Protein AF-A0A6N9PUB0-F1 (afdb_monomer_lite)

Structure (mmCIF, N/CA/C/O backbone):
data_AF-A0A6N9PUB0-F1
#
_entry.id   AF-A0A6N9PUB0-F1
#
loop_
_atom_site.group_PDB
_atom_site.id
_atom_site.type_symbol
_atom_site.label_atom_id
_atom_site.label_alt_id
_atom_site.label_comp_id
_atom_site.label_asym_id
_atom_site.label_entity_id
_atom_site.label_seq_id
_atom_site.pdbx_PDB_ins_code
_atom_site.Cartn_x
_atom_site.Cartn_y
_atom_site.Cartn_z
_atom_site.occupancy
_atom_site.B_iso_or_equiv
_atom_site.auth_seq_id
_atom_site.auth_comp_id
_atom_site.auth_asym_id
_atom_site.auth_atom_id
_atom_site.pdbx_PDB_model_num
ATOM 1 N N . MET A 1 1 ? 15.045 -14.804 -7.326 1.00 61.38 1 MET A N 1
ATOM 2 C CA . MET A 1 1 ? 14.397 -14.874 -5.992 1.00 61.38 1 MET A CA 1
ATOM 3 C C . MET A 1 1 ? 13.245 -13.871 -5.793 1.00 61.38 1 MET A C 1
ATOM 5 O O . MET A 1 1 ? 12.474 -14.065 -4.865 1.00 61.38 1 MET A O 1
ATOM 9 N N . GLN A 1 2 ? 13.050 -12.855 -6.653 1.00 63.94 2 GLN A N 1
ATOM 10 C CA . GLN A 1 2 ? 11.929 -11.887 -6.561 1.00 63.94 2 GLN A CA 1
ATOM 11 C C . GLN A 1 2 ? 10.524 -12.502 -6.702 1.00 63.94 2 GLN A C 1
ATOM 13 O O . GLN A 1 2 ? 9.591 -12.064 -6.034 1.00 63.94 2 GLN A O 1
ATOM 18 N N . TYR A 1 3 ? 10.370 -13.555 -7.510 1.00 68.75 3 TYR A N 1
ATOM 19 C CA . TYR A 1 3 ? 9.077 -14.224 -7.710 1.00 68.75 3 TYR A CA 1
ATOM 20 C C . TYR A 1 3 ? 8.478 -14.802 -6.419 1.00 68.75 3 TYR A C 1
ATOM 22 O O . TYR A 1 3 ? 7.261 -14.799 -6.250 1.00 68.75 3 TYR A O 1
ATOM 30 N N . PHE A 1 4 ? 9.326 -15.249 -5.484 1.00 76.00 4 PHE A N 1
ATOM 31 C CA . PHE A 1 4 ? 8.877 -15.777 -4.194 1.00 76.00 4 PHE A CA 1
ATOM 32 C C . PHE A 1 4 ? 8.213 -14.685 -3.351 1.00 76.00 4 PHE A C 1
ATOM 34 O O . PHE A 1 4 ? 7.173 -14.919 -2.746 1.00 76.00 4 PHE A O 1
ATOM 41 N N . TYR A 1 5 ? 8.763 -13.467 -3.379 1.00 72.00 5 TYR A N 1
ATOM 42 C CA . TYR A 1 5 ? 8.168 -12.312 -2.714 1.00 72.00 5 TYR A CA 1
ATOM 43 C C . TYR A 1 5 ? 6.826 -11.936 -3.336 1.00 72.00 5 TYR A C 1
ATOM 45 O O . TYR A 1 5 ? 5.860 -11.764 -2.600 1.00 72.00 5 TYR A O 1
ATOM 53 N N . ALA A 1 6 ? 6.735 -11.867 -4.668 1.00 77.88 6 ALA A N 1
ATOM 54 C CA . ALA A 1 6 ? 5.471 -11.587 -5.350 1.00 77.88 6 ALA A CA 1
ATOM 55 C C . ALA A 1 6 ? 4.383 -12.600 -4.959 1.00 77.88 6 ALA A C 1
ATOM 57 O O . ALA A 1 6 ? 3.278 -12.204 -4.594 1.00 77.88 6 ALA A O 1
ATOM 58 N N . PHE A 1 7 ? 4.720 -13.894 -4.943 1.00 81.75 7 PHE A N 1
ATOM 59 C CA . PHE A 1 7 ? 3.807 -14.955 -4.523 1.00 81.75 7 PHE A CA 1
ATOM 60 C C . PHE A 1 7 ? 3.395 -14.822 -3.051 1.00 81.75 7 PHE A C 1
ATOM 62 O O . PHE A 1 7 ? 2.227 -15.005 -2.719 1.00 81.75 7 PHE A O 1
ATOM 69 N N . LEU A 1 8 ? 4.327 -14.446 -2.175 1.00 84.44 8 LEU A N 1
ATOM 70 C CA . LEU A 1 8 ? 4.074 -14.242 -0.750 1.00 84.44 8 LEU A CA 1
ATOM 71 C C . LEU A 1 8 ? 3.138 -13.045 -0.514 1.00 84.44 8 LEU A C 1
ATOM 73 O O . LEU A 1 8 ? 2.159 -13.179 0.216 1.00 84.44 8 LEU A O 1
ATOM 77 N N . TRP A 1 9 ? 3.359 -11.910 -1.188 1.00 83.38 9 TRP A N 1
ATOM 78 C CA . TRP A 1 9 ? 2.452 -10.752 -1.149 1.00 83.38 9 TRP A CA 1
ATOM 79 C C . TRP A 1 9 ? 1.056 -11.101 -1.674 1.00 83.38 9 TRP A C 1
ATOM 81 O O . TRP A 1 9 ? 0.058 -10.697 -1.077 1.00 83.38 9 TRP A O 1
ATOM 91 N N . PHE A 1 10 ? 0.975 -11.898 -2.742 1.00 83.25 10 PHE A N 1
ATOM 92 C CA . PHE A 1 10 ? -0.293 -12.361 -3.304 1.00 83.25 10 PHE A CA 1
ATOM 93 C C . PHE A 1 10 ? -1.034 -13.308 -2.353 1.00 83.25 10 PHE A C 1
ATOM 95 O O . PHE A 1 10 ? -2.230 -13.140 -2.127 1.00 83.25 10 PHE A O 1
ATOM 102 N N . ALA A 1 11 ? -0.324 -14.261 -1.744 1.00 85.19 11 ALA A N 1
ATOM 103 C CA . ALA A 1 11 ? -0.875 -15.186 -0.762 1.00 85.19 11 ALA A CA 1
ATOM 104 C C . ALA A 1 11 ? -1.382 -14.446 0.482 1.00 85.19 11 ALA A C 1
ATOM 106 O O . ALA A 1 11 ? -2.484 -14.723 0.944 1.00 85.19 11 ALA A O 1
ATOM 107 N N . VAL A 1 12 ? -0.631 -13.460 0.985 1.00 82.69 12 VAL A N 1
ATOM 108 C CA . VAL A 1 12 ? -1.059 -12.613 2.107 1.00 82.69 12 VAL A CA 1
ATOM 109 C C . VAL A 1 12 ? -2.265 -11.753 1.713 1.00 82.69 12 VAL A C 1
ATOM 111 O O . VAL A 1 12 ? -3.228 -11.676 2.469 1.00 82.69 12 VAL A O 1
ATOM 114 N N . GLY A 1 13 ? -2.278 -11.168 0.513 1.00 81.31 13 GLY A N 1
ATOM 115 C CA . GLY A 1 13 ? -3.427 -10.423 -0.006 1.00 81.31 13 GLY A CA 1
ATOM 116 C C . GLY A 1 13 ? -4.697 -11.276 -0.098 1.00 81.31 13 GLY A C 1
ATOM 117 O O . GLY A 1 13 ? -5.751 -10.858 0.386 1.00 81.31 13 GLY A O 1
ATOM 118 N N . LEU A 1 14 ? -4.591 -12.498 -0.636 1.00 82.88 14 LEU A N 1
ATOM 119 C CA . LEU A 1 14 ? -5.701 -13.454 -0.689 1.00 82.88 14 LEU A CA 1
ATOM 120 C C . LEU A 1 14 ? -6.146 -13.893 0.705 1.00 82.88 14 LEU A C 1
ATOM 122 O O . LEU A 1 14 ? -7.347 -13.924 0.970 1.00 82.88 14 LEU A O 1
ATOM 126 N N . ILE A 1 15 ? -5.207 -14.219 1.599 1.00 80.44 15 ILE A N 1
ATOM 127 C CA . ILE A 1 15 ? -5.557 -14.694 2.937 1.00 80.44 15 ILE A CA 1
ATOM 128 C C . ILE A 1 15 ? -6.208 -13.583 3.753 1.00 80.44 15 ILE A C 1
ATOM 130 O O . ILE A 1 15 ? -7.134 -13.875 4.491 1.00 80.44 15 ILE A O 1
ATOM 134 N N . LEU A 1 16 ? -5.828 -12.311 3.584 1.00 76.75 16 LEU A N 1
ATOM 135 C CA . LEU A 1 16 ? -6.535 -11.186 4.208 1.00 76.75 16 LEU A CA 1
ATOM 136 C C . LEU A 1 16 ? -7.953 -11.017 3.653 1.00 76.75 16 LEU A C 1
ATOM 138 O O . LEU A 1 16 ? -8.873 -10.724 4.418 1.00 76.75 16 LEU A O 1
ATOM 142 N N . LEU A 1 17 ? -8.139 -11.227 2.347 1.00 74.69 17 LEU A N 1
ATOM 143 C CA . LEU A 1 17 ? -9.455 -11.171 1.713 1.00 74.69 17 LEU A CA 1
ATOM 144 C C . LEU A 1 17 ? -10.390 -12.262 2.265 1.00 74.69 17 LEU A C 1
ATOM 146 O O . LEU A 1 17 ? -11.566 -11.992 2.514 1.00 74.69 17 LEU A O 1
ATOM 150 N N . PHE A 1 18 ? -9.852 -13.468 2.482 1.00 68.94 18 PHE A N 1
ATOM 151 C CA . PHE A 1 18 ? -10.596 -14.660 2.904 1.00 68.94 18 PHE A CA 1
ATOM 152 C C . PHE A 1 18 ? -10.739 -14.805 4.427 1.00 68.94 18 PHE A C 1
ATOM 154 O O . PHE A 1 18 ? -11.762 -15.285 4.907 1.00 68.94 18 PHE A O 1
ATOM 161 N N . SER A 1 19 ? -9.726 -14.394 5.195 1.00 64.38 19 SER A N 1
ATOM 162 C CA . SER A 1 19 ? -9.641 -14.602 6.648 1.00 64.38 19 SER A CA 1
ATOM 163 C C . SER A 1 19 ? -10.709 -13.813 7.409 1.00 64.38 19 SER A C 1
ATOM 165 O O . SER A 1 19 ? -11.211 -14.295 8.420 1.00 64.38 19 SER A O 1
ATOM 167 N N . MET A 1 20 ? -11.117 -12.629 6.925 1.00 52.94 20 MET A N 1
ATOM 168 C CA . MET A 1 20 ? -12.011 -11.758 7.702 1.00 52.94 20 MET A CA 1
ATOM 169 C C . MET A 1 20 ? -12.993 -10.899 6.895 1.00 52.94 20 MET A C 1
ATOM 171 O O . MET A 1 20 ? -13.341 -9.791 7.304 1.00 52.94 20 MET A O 1
ATOM 175 N N . THR A 1 21 ? -13.583 -11.423 5.815 1.00 52.94 21 THR A N 1
ATOM 176 C CA . THR A 1 21 ? -14.765 -10.769 5.204 1.00 52.94 21 THR A CA 1
ATOM 177 C C . THR A 1 21 ? -15.925 -10.596 6.208 1.00 52.94 21 THR A C 1
ATOM 179 O O . THR A 1 21 ? -16.816 -9.778 5.997 1.00 52.94 21 THR A O 1
ATOM 182 N N . LYS A 1 22 ? -15.913 -11.354 7.315 1.00 49.12 22 LYS A N 1
ATOM 183 C CA . LYS A 1 22 ? -16.982 -11.396 8.319 1.00 49.12 22 LYS A CA 1
ATOM 184 C C . LYS A 1 22 ? -16.890 -10.369 9.454 1.00 49.12 22 LYS A C 1
ATOM 186 O O . LYS A 1 22 ? -17.917 -10.143 10.083 1.00 49.12 22 LYS A O 1
ATOM 191 N N . GLU A 1 23 ? -15.733 -9.761 9.736 1.00 52.03 23 GLU A N 1
ATOM 192 C CA . GLU A 1 23 ? -15.547 -9.043 11.016 1.00 52.03 23 GLU A CA 1
ATOM 193 C C . GLU A 1 23 ? -15.182 -7.558 10.902 1.00 52.03 23 GLU A C 1
ATOM 195 O O . GLU A 1 23 ? -15.495 -6.793 11.812 1.00 52.03 23 GLU A O 1
ATOM 200 N N . SER A 1 24 ? -14.545 -7.110 9.813 1.00 56.34 24 SER A N 1
ATOM 201 C CA . SER A 1 24 ? -14.260 -5.677 9.622 1.00 56.34 24 SER A CA 1
ATOM 202 C C . SER A 1 24 ? -13.849 -5.331 8.190 1.00 56.34 24 SER A C 1
ATOM 204 O O . SER A 1 24 ? -12.998 -5.985 7.585 1.00 56.34 24 SER A O 1
ATOM 206 N N . LYS A 1 25 ? -14.418 -4.250 7.638 1.00 63.00 25 LYS A N 1
ATOM 207 C CA . LYS A 1 25 ? -14.182 -3.810 6.241 1.00 63.00 25 LYS A CA 1
ATOM 208 C C . LYS A 1 25 ? -12.723 -3.419 5.971 1.00 63.00 25 LYS A C 1
ATOM 210 O O . LYS A 1 25 ? -12.299 -3.354 4.817 1.00 63.00 25 LYS A O 1
ATOM 215 N N . ILE A 1 26 ? -11.948 -3.192 7.029 1.00 65.94 26 ILE A N 1
ATOM 216 C CA . ILE A 1 26 ? -10.531 -2.819 6.990 1.00 65.94 26 ILE A CA 1
ATOM 217 C C . ILE A 1 26 ? -9.676 -3.899 6.308 1.00 65.94 26 ILE A C 1
ATOM 219 O O . ILE A 1 26 ? -8.735 -3.570 5.587 1.00 65.94 26 ILE A O 1
ATOM 223 N N . PHE A 1 27 ? -10.023 -5.181 6.471 1.00 70.00 27 PHE A N 1
ATOM 224 C CA . PHE A 1 27 ? -9.265 -6.288 5.879 1.00 70.00 27 PHE A CA 1
ATOM 225 C C . PHE A 1 27 ? -9.377 -6.349 4.355 1.00 70.00 27 PHE A C 1
ATO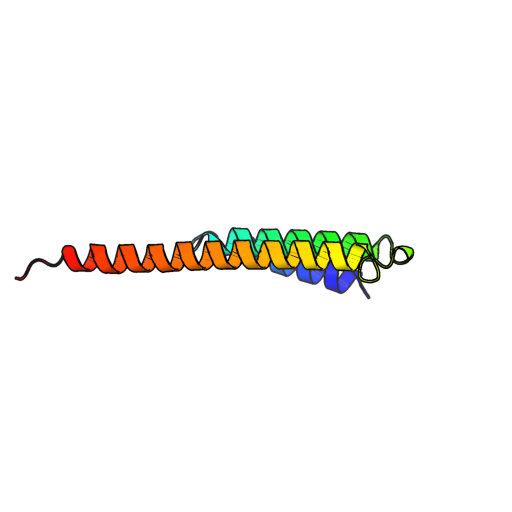M 227 O O . PHE A 1 27 ? -8.408 -6.710 3.692 1.00 70.00 27 PHE A O 1
ATOM 234 N N . TYR A 1 28 ? -10.502 -5.909 3.784 1.00 69.75 28 TYR A N 1
ATOM 235 C CA . TYR A 1 28 ? -10.654 -5.802 2.331 1.00 69.75 28 TYR A CA 1
ATOM 236 C C . TYR A 1 28 ? -9.730 -4.720 1.753 1.00 69.75 28 TYR A C 1
ATOM 238 O O . TYR A 1 28 ? -9.102 -4.915 0.714 1.00 69.75 28 TYR A O 1
ATOM 246 N N . PHE A 1 29 ? -9.582 -3.599 2.469 1.00 71.44 29 PHE A N 1
ATOM 247 C CA . PHE A 1 29 ? -8.645 -2.533 2.101 1.00 71.44 29 PHE A CA 1
ATOM 248 C C . PHE A 1 29 ? -7.183 -2.976 2.224 1.00 71.44 29 PHE A C 1
ATOM 250 O O . PHE A 1 29 ? -6.392 -2.743 1.312 1.00 71.44 29 PHE A O 1
ATOM 257 N N . ALA A 1 30 ? -6.829 -3.644 3.323 1.00 74.81 30 ALA A N 1
ATOM 258 C CA . ALA A 1 30 ? -5.482 -4.165 3.532 1.00 74.81 30 ALA A CA 1
ATOM 259 C C . ALA A 1 30 ? -5.119 -5.259 2.509 1.00 74.81 30 ALA A C 1
ATOM 261 O O . ALA A 1 30 ? -4.032 -5.220 1.938 1.00 74.81 30 ALA A O 1
ATOM 262 N N . GLY A 1 31 ? -6.042 -6.181 2.216 1.00 76.75 31 GLY A N 1
ATOM 263 C CA . GLY A 1 31 ? -5.869 -7.212 1.191 1.00 76.75 31 GLY A CA 1
ATOM 264 C C . GLY A 1 31 ? -5.717 -6.627 -0.215 1.00 76.75 31 GLY A C 1
ATOM 265 O O . GLY A 1 31 ? -4.822 -7.036 -0.950 1.00 76.75 31 GLY A O 1
ATOM 266 N N . GLY A 1 32 ? -6.515 -5.611 -0.567 1.00 81.50 32 GLY A N 1
ATOM 267 C CA . GLY A 1 32 ? -6.386 -4.887 -1.837 1.00 81.50 32 GLY A CA 1
ATOM 268 C C . GLY A 1 32 ? -5.038 -4.176 -1.985 1.00 81.50 32 GLY A C 1
ATOM 269 O O . GLY A 1 32 ? -4.413 -4.251 -3.041 1.00 81.50 32 GLY A O 1
ATOM 270 N N . PHE A 1 33 ? -4.543 -3.550 -0.913 1.00 82.06 33 PHE A N 1
ATOM 271 C CA . PHE A 1 33 ? -3.207 -2.954 -0.905 1.00 82.06 33 PHE A CA 1
ATOM 272 C C . PHE A 1 33 ? -2.104 -4.007 -1.076 1.00 82.06 33 PHE A C 1
ATOM 274 O O . PHE A 1 33 ? -1.207 -3.822 -1.895 1.00 82.06 33 PHE A O 1
ATOM 281 N N . PHE A 1 34 ? -2.190 -5.130 -0.359 1.00 82.00 34 PHE A N 1
ATOM 282 C CA . PHE A 1 34 ? -1.227 -6.230 -0.472 1.00 82.00 34 PHE A CA 1
ATOM 283 C C . PHE A 1 34 ? -1.228 -6.878 -1.864 1.00 82.00 34 PHE A C 1
ATOM 285 O O . PHE A 1 34 ? -0.159 -7.190 -2.383 1.00 82.00 34 PHE A O 1
ATOM 292 N N . LEU A 1 35 ? -2.394 -7.022 -2.501 1.00 83.94 35 LEU A N 1
ATOM 293 C CA . LEU A 1 35 ? -2.508 -7.479 -3.890 1.00 83.94 35 LEU A CA 1
ATOM 294 C C . LEU A 1 35 ? -1.857 -6.500 -4.868 1.00 83.94 35 LEU A C 1
ATOM 296 O O . LEU A 1 35 ? -1.129 -6.929 -5.762 1.00 83.94 35 LEU A O 1
ATOM 300 N N . PHE A 1 36 ? -2.072 -5.195 -4.683 1.00 82.94 36 PHE A N 1
ATOM 301 C CA . PHE A 1 36 ? -1.433 -4.168 -5.506 1.00 82.94 36 PHE A CA 1
ATOM 302 C C . PHE A 1 36 ? 0.091 -4.194 -5.343 1.00 82.94 36 PHE A C 1
ATOM 304 O O . PHE A 1 36 ? 0.820 -4.163 -6.332 1.00 82.94 36 PHE A O 1
ATOM 311 N N . LEU A 1 37 ? 0.579 -4.330 -4.106 1.00 80.38 37 LEU A N 1
ATOM 312 C CA . LEU A 1 37 ? 2.006 -4.465 -3.818 1.00 80.38 37 LEU A CA 1
ATOM 313 C C . LEU A 1 37 ? 2.592 -5.742 -4.431 1.00 80.38 37 LEU A C 1
ATOM 315 O O . LEU A 1 37 ? 3.686 -5.706 -4.983 1.00 80.38 37 LEU A O 1
ATOM 319 N N . GLY A 1 38 ? 1.865 -6.859 -4.367 1.00 82.50 38 GLY A N 1
ATOM 320 C CA . GLY A 1 38 ? 2.263 -8.123 -4.983 1.00 82.50 38 GLY A CA 1
ATOM 321 C C . GLY A 1 38 ? 2.329 -8.041 -6.507 1.00 82.50 38 GLY A C 1
ATOM 322 O O . GLY A 1 38 ? 3.300 -8.508 -7.094 1.00 82.50 38 GLY A O 1
ATOM 323 N N . ALA A 1 39 ? 1.353 -7.388 -7.144 1.00 83.06 39 ALA A N 1
ATOM 324 C CA . ALA A 1 39 ? 1.368 -7.118 -8.581 1.00 83.06 39 ALA A CA 1
ATOM 325 C C . ALA A 1 39 ? 2.532 -6.196 -8.977 1.00 83.06 39 ALA A C 1
ATOM 327 O O . ALA A 1 39 ? 3.189 -6.435 -9.988 1.00 83.06 39 ALA A O 1
ATOM 328 N N . TRP A 1 40 ? 2.835 -5.189 -8.154 1.00 78.50 40 TRP A N 1
ATOM 329 C CA . TRP A 1 40 ? 3.984 -4.307 -8.353 1.00 78.50 40 TRP A CA 1
ATOM 330 C C . TRP A 1 40 ? 5.315 -5.057 -8.243 1.00 78.50 40 TRP A C 1
ATOM 332 O O . TRP A 1 40 ? 6.184 -4.921 -9.100 1.00 78.50 40 TRP A O 1
ATOM 342 N N . TRP A 1 41 ? 5.453 -5.911 -7.227 1.00 78.56 41 TRP A N 1
ATOM 343 C CA . TRP A 1 41 ? 6.601 -6.805 -7.076 1.00 78.56 41 TRP A CA 1
ATOM 344 C C . TRP A 1 41 ? 6.727 -7.797 -8.237 1.00 78.56 41 TRP A C 1
ATOM 346 O O . TRP A 1 41 ? 7.840 -8.128 -8.633 1.00 78.56 41 TRP A O 1
ATOM 356 N N . LEU A 1 42 ? 5.611 -8.264 -8.805 1.00 80.75 42 LEU A N 1
ATOM 357 C CA . LEU A 1 42 ? 5.616 -9.135 -9.980 1.00 80.75 42 LEU A CA 1
ATOM 358 C C . LEU A 1 42 ? 6.070 -8.386 -11.240 1.00 80.75 42 LEU A C 1
ATOM 360 O O . LEU A 1 42 ? 6.837 -8.934 -12.027 1.00 80.75 42 LEU A O 1
ATOM 364 N N . ALA A 1 43 ? 5.640 -7.134 -11.412 1.00 79.25 43 ALA A N 1
ATOM 365 C CA . ALA A 1 43 ? 6.096 -6.273 -12.499 1.00 79.25 43 ALA A CA 1
ATOM 366 C C . ALA A 1 43 ? 7.607 -5.989 -12.401 1.00 79.25 43 ALA A C 1
ATOM 368 O O . ALA A 1 43 ? 8.302 -6.061 -13.412 1.00 79.25 43 ALA A O 1
ATOM 369 N N . ASP A 1 44 ? 8.124 -5.759 -11.190 1.00 78.06 44 ASP A N 1
ATOM 370 C CA . ASP A 1 44 ? 9.566 -5.633 -10.930 1.00 78.06 44 ASP A CA 1
ATOM 371 C C . ASP A 1 44 ? 10.331 -6.937 -11.185 1.00 78.06 44 ASP A C 1
ATOM 373 O O . ASP A 1 44 ? 11.419 -6.915 -11.753 1.00 78.06 44 ASP A O 1
ATOM 377 N N . ALA A 1 45 ? 9.735 -8.088 -10.866 1.00 75.31 45 ALA A N 1
ATOM 378 C CA . ALA A 1 45 ? 10.320 -9.387 -11.179 1.00 75.31 45 ALA A CA 1
ATOM 379 C C . ALA A 1 45 ? 10.389 -9.670 -12.694 1.00 75.31 45 ALA A C 1
ATOM 381 O O . ALA A 1 45 ? 11.345 -10.302 -13.141 1.00 75.31 45 ALA A O 1
ATOM 382 N N . LEU A 1 46 ? 9.394 -9.221 -13.474 1.00 75.06 46 LEU A N 1
ATOM 383 C CA . LEU A 1 46 ? 9.374 -9.356 -14.939 1.00 75.06 46 LEU A CA 1
ATOM 384 C C . LEU A 1 46 ? 10.301 -8.359 -15.646 1.00 75.06 46 LEU A C 1
ATOM 386 O O . LEU A 1 46 ? 10.855 -8.690 -16.691 1.00 75.06 46 LEU A O 1
ATOM 390 N N . MET A 1 47 ? 10.463 -7.152 -15.099 1.00 69.00 47 MET A N 1
ATOM 391 C CA . MET A 1 47 ? 11.318 -6.097 -15.655 1.00 69.00 47 MET A CA 1
ATOM 392 C C . MET A 1 47 ? 12.394 -5.657 -14.647 1.00 69.00 47 MET A C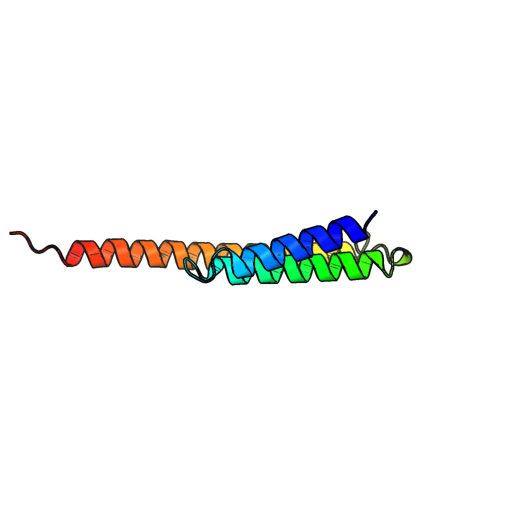 1
ATOM 394 O O . MET A 1 47 ? 12.393 -4.505 -14.203 1.00 69.00 47 MET A O 1
ATOM 398 N N . PRO A 1 48 ? 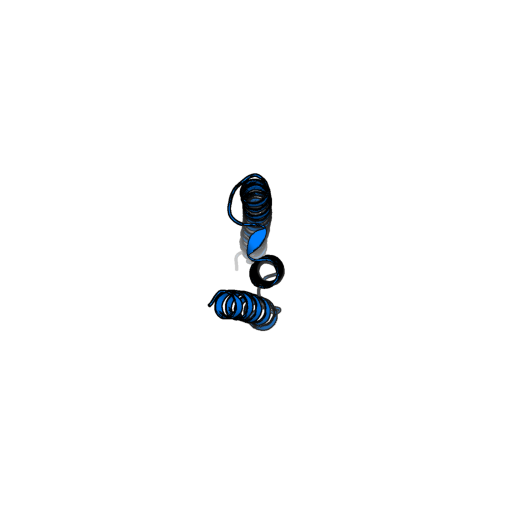13.352 -6.544 -14.312 1.00 66.19 48 PRO A N 1
ATOM 399 C CA . PRO A 1 48 ? 14.382 -6.262 -13.312 1.00 66.19 48 PRO A CA 1
ATOM 400 C C . PRO A 1 48 ? 15.366 -5.162 -13.747 1.00 66.19 48 PRO A C 1
ATOM 402 O O . PRO A 1 48 ? 16.015 -4.551 -12.899 1.00 66.19 48 PRO A O 1
ATOM 405 N N . GLU A 1 49 ? 15.461 -4.864 -15.049 1.00 59.16 49 GLU A N 1
ATOM 406 C CA . GLU A 1 49 ? 16.321 -3.787 -15.564 1.00 59.16 49 GLU A CA 1
ATOM 407 C C . GLU A 1 49 ? 15.804 -2.380 -15.243 1.00 59.16 49 GLU A C 1
ATOM 409 O O . GLU A 1 49 ? 16.589 -1.436 -15.171 1.00 59.16 49 GLU A O 1
ATOM 414 N N . MET A 1 50 ? 14.501 -2.224 -14.991 1.00 58.12 50 MET A N 1
ATOM 415 C CA . MET A 1 50 ? 13.891 -0.910 -14.766 1.00 58.12 50 MET A CA 1
ATOM 416 C C . MET A 1 50 ? 14.098 -0.380 -13.342 1.00 58.12 50 MET A C 1
ATOM 418 O O . MET A 1 50 ? 13.686 0.747 -13.070 1.00 58.12 50 MET A O 1
ATOM 422 N N . LYS A 1 51 ? 14.730 -1.164 -12.446 1.00 63.62 51 LYS A N 1
ATOM 423 C CA . LYS A 1 51 ? 14.989 -0.808 -11.040 1.00 63.62 51 LYS A CA 1
ATOM 424 C C . LYS A 1 51 ? 13.779 -0.092 -10.424 1.00 63.62 51 LYS A C 1
ATOM 426 O O . LYS A 1 51 ? 13.883 1.043 -9.978 1.00 63.62 51 LYS A O 1
ATOM 431 N N . LEU A 1 52 ? 12.603 -0.724 -10.391 1.00 66.06 52 LEU A N 1
ATOM 432 C CA . LEU A 1 52 ? 11.360 -0.043 -9.981 1.00 66.06 52 LEU A CA 1
ATOM 433 C C . LEU A 1 52 ? 11.365 0.386 -8.502 1.00 66.06 52 LEU A C 1
ATOM 435 O O . LEU A 1 52 ? 10.554 1.215 -8.087 1.00 66.06 52 LEU A O 1
ATOM 439 N N . PHE A 1 53 ? 12.311 -0.136 -7.721 1.00 63.53 53 PHE A N 1
ATOM 440 C CA . PHE A 1 53 ? 12.596 0.270 -6.346 1.00 63.53 53 PHE A CA 1
ATOM 441 C C . PHE A 1 53 ? 13.652 1.389 -6.212 1.00 63.53 53 PHE A C 1
ATOM 443 O O . PHE A 1 53 ? 13.798 1.948 -5.124 1.00 63.53 53 PHE A O 1
ATOM 450 N N . GLU A 1 54 ? 14.358 1.762 -7.284 1.00 61.78 54 GLU A N 1
ATOM 451 C CA . GLU A 1 54 ? 15.454 2.744 -7.299 1.00 61.78 54 GLU A CA 1
ATOM 452 C C . GLU A 1 54 ? 15.178 3.889 -8.303 1.00 61.78 54 GLU A C 1
ATOM 454 O O . GLU A 1 54 ? 14.720 3.682 -9.421 1.00 61.78 54 GLU A O 1
ATOM 459 N N . GLY A 1 55 ? 15.435 5.144 -7.916 1.00 66.7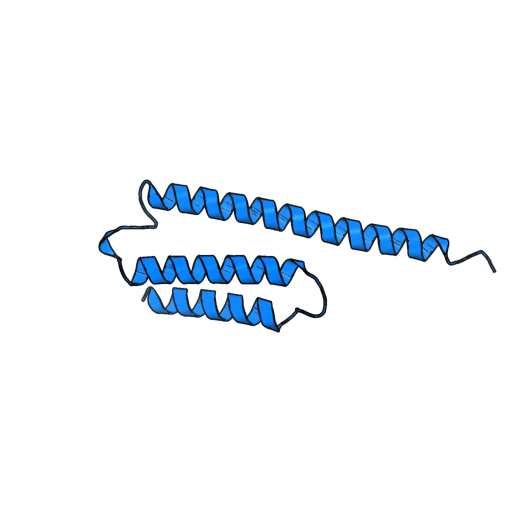5 55 GLY A N 1
ATOM 460 C CA . GLY A 1 55 ? 15.133 6.317 -8.755 1.00 66.75 55 GLY A CA 1
ATOM 461 C C . GLY A 1 55 ? 13.668 6.786 -8.685 1.00 66.75 55 GLY A C 1
ATOM 462 O O . GLY A 1 55 ? 12.998 6.627 -7.662 1.00 66.75 55 GLY A O 1
ATOM 463 N N . GLY A 1 56 ? 13.165 7.414 -9.757 1.00 74.06 56 GLY A N 1
ATOM 464 C CA . GLY A 1 56 ? 11.838 8.056 -9.791 1.00 74.06 56 GLY A CA 1
ATOM 465 C C . GLY A 1 56 ? 10.659 7.111 -9.508 1.00 74.06 56 GLY A C 1
ATOM 466 O O . GLY A 1 56 ? 9.689 7.511 -8.862 1.00 74.06 56 GLY A O 1
ATOM 467 N N . TRP A 1 57 ? 10.773 5.837 -9.894 1.00 75.31 57 TRP A N 1
ATOM 468 C CA . TRP A 1 57 ? 9.755 4.812 -9.629 1.00 75.31 57 TRP A CA 1
ATOM 469 C C . TRP A 1 57 ? 9.669 4.410 -8.150 1.00 75.31 57 TRP A C 1
ATOM 471 O O . TRP A 1 57 ? 8.569 4.225 -7.629 1.00 75.31 57 TRP A O 1
ATOM 481 N N . GLY A 1 58 ? 10.792 4.399 -7.426 1.00 77.31 58 GLY A N 1
ATOM 482 C CA . GLY A 1 58 ? 10.799 4.150 -5.981 1.00 77.31 58 GLY A CA 1
ATOM 483 C C . GLY A 1 58 ? 10.130 5.272 -5.176 1.00 77.31 58 GLY A C 1
ATOM 484 O O . GLY A 1 58 ? 9.512 5.021 -4.139 1.00 77.31 58 GLY A O 1
ATOM 485 N N . ILE A 1 59 ? 10.197 6.518 -5.660 1.00 81.56 59 ILE A N 1
ATOM 486 C CA . ILE A 1 59 ? 9.464 7.653 -5.072 1.00 81.56 59 ILE A CA 1
ATOM 487 C C . ILE A 1 59 ? 7.962 7.500 -5.312 1.00 81.56 59 ILE A C 1
ATOM 489 O O . ILE A 1 59 ? 7.185 7.671 -4.373 1.00 81.56 59 ILE A O 1
ATOM 493 N N . ALA A 1 60 ? 7.552 7.115 -6.523 1.00 81.38 60 ALA A N 1
ATOM 494 C CA . ALA A 1 60 ? 6.151 6.823 -6.815 1.00 81.38 60 ALA A CA 1
ATOM 495 C C . ALA A 1 60 ? 5.610 5.725 -5.884 1.00 81.38 60 ALA A C 1
ATOM 497 O O . ALA A 1 60 ? 4.545 5.891 -5.290 1.00 81.38 60 ALA A O 1
ATOM 498 N N . LEU A 1 61 ? 6.388 4.661 -5.660 1.00 80.69 61 LEU A N 1
ATOM 499 C CA . LEU A 1 61 ? 6.050 3.597 -4.716 1.00 80.69 61 LEU A CA 1
ATOM 500 C C . LEU A 1 61 ? 5.914 4.143 -3.288 1.00 80.69 61 LEU A C 1
ATOM 502 O O . LEU A 1 61 ? 4.921 3.869 -2.628 1.00 80.69 61 LEU A O 1
ATOM 506 N N . ARG A 1 62 ? 6.838 4.992 -2.814 1.00 82.50 62 ARG A N 1
ATOM 507 C CA . ARG A 1 62 ? 6.715 5.655 -1.500 1.00 82.50 62 ARG A CA 1
ATOM 508 C C . ARG A 1 62 ? 5.453 6.510 -1.382 1.00 82.50 62 ARG A C 1
ATOM 510 O O . ARG A 1 62 ? 4.811 6.470 -0.336 1.00 82.50 62 ARG A O 1
ATOM 517 N N . CYS A 1 63 ? 5.075 7.242 -2.429 1.00 85.19 63 CYS A N 1
ATOM 518 C CA . CYS A 1 63 ? 3.828 8.005 -2.457 1.00 85.19 63 CYS A CA 1
ATOM 519 C C . CYS A 1 63 ? 2.597 7.091 -2.417 1.00 85.19 63 CYS A C 1
ATOM 521 O O . CYS A 1 63 ? 1.668 7.370 -1.664 1.00 85.19 63 CYS A O 1
ATOM 523 N N . ILE A 1 64 ? 2.600 5.982 -3.163 1.00 82.69 64 ILE A N 1
ATOM 524 C CA . ILE A 1 64 ? 1.514 4.990 -3.160 1.00 82.69 64 ILE A CA 1
ATOM 525 C C . ILE A 1 64 ? 1.401 4.326 -1.786 1.00 82.69 64 ILE A C 1
ATOM 527 O O . ILE A 1 64 ? 0.312 4.271 -1.222 1.00 82.69 64 ILE A O 1
ATOM 531 N N . THR A 1 65 ? 2.518 3.887 -1.205 1.00 82.12 65 THR A N 1
ATOM 532 C CA . THR A 1 65 ? 2.576 3.310 0.144 1.00 82.12 65 THR A CA 1
ATOM 533 C C . THR A 1 65 ? 2.124 4.326 1.190 1.00 82.12 65 THR A C 1
ATOM 535 O O . THR A 1 65 ? 1.361 3.976 2.082 1.00 82.12 65 THR A O 1
ATOM 538 N N . GLY A 1 66 ? 2.527 5.594 1.066 1.00 85.62 66 GLY A N 1
ATOM 539 C CA . GLY A 1 66 ? 2.083 6.679 1.943 1.00 85.62 66 GLY A CA 1
ATOM 540 C C . GLY A 1 66 ? 0.581 6.951 1.832 1.00 85.62 66 GLY A C 1
ATOM 541 O O . GLY A 1 66 ? -0.105 7.057 2.848 1.00 85.62 66 GLY A O 1
ATOM 542 N N . GLY A 1 67 ? 0.044 6.989 0.611 1.00 85.62 67 GLY A N 1
ATOM 543 C CA . GLY A 1 67 ? -1.391 7.111 0.355 1.00 85.62 67 GLY A CA 1
ATOM 544 C C . GLY A 1 67 ? -2.175 5.923 0.908 1.00 85.62 67 GLY A C 1
ATOM 545 O O . GLY A 1 67 ? -3.190 6.109 1.575 1.00 85.62 67 GLY A O 1
ATOM 546 N N . ALA A 1 68 ? -1.672 4.705 0.722 1.00 80.12 68 ALA A N 1
ATOM 547 C CA . ALA A 1 68 ? -2.263 3.510 1.301 1.00 80.12 68 ALA A CA 1
ATOM 548 C C . ALA A 1 68 ? -2.233 3.538 2.830 1.00 80.12 68 ALA A C 1
ATOM 550 O O . ALA A 1 68 ? -3.229 3.181 3.450 1.00 80.12 68 ALA A O 1
ATOM 551 N N . LEU A 1 69 ? -1.149 4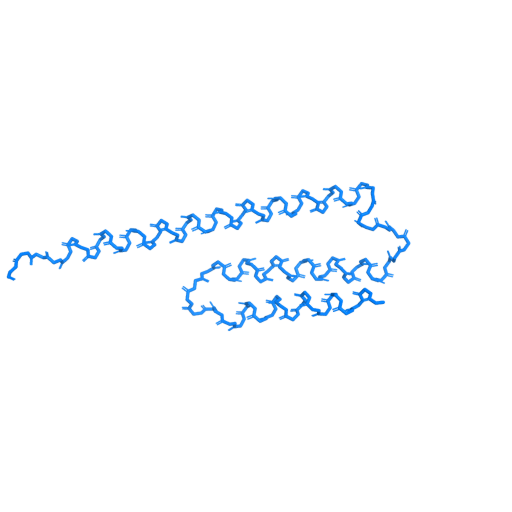.024 3.444 1.00 83.62 69 LEU A N 1
ATOM 552 C CA . LEU A 1 69 ? -1.056 4.185 4.894 1.00 83.62 69 LEU A CA 1
ATOM 553 C C . LEU A 1 69 ? -2.095 5.186 5.411 1.00 83.62 69 LEU A C 1
ATOM 555 O O . LEU A 1 69 ? -2.744 4.923 6.418 1.00 83.62 69 LEU A O 1
ATOM 559 N N . LEU A 1 70 ? -2.292 6.304 4.706 1.00 85.62 70 LEU A N 1
ATOM 560 C CA . LEU A 1 70 ? -3.317 7.299 5.033 1.00 85.62 70 LEU A CA 1
ATOM 561 C C . LEU A 1 70 ? -4.731 6.735 4.890 1.00 85.62 70 LEU A C 1
ATOM 563 O O . LEU A 1 70 ? -5.567 6.946 5.766 1.00 85.62 70 LEU A O 1
ATOM 567 N N . ILE A 1 71 ? -5.001 5.995 3.815 1.00 79.94 71 ILE A N 1
ATOM 568 C CA . ILE A 1 71 ? -6.289 5.329 3.592 1.00 79.94 71 ILE A CA 1
ATOM 569 C C . ILE A 1 71 ? -6.535 4.282 4.680 1.00 79.94 71 ILE A C 1
ATOM 571 O O . ILE A 1 71 ? -7.627 4.235 5.248 1.00 79.94 71 ILE A O 1
ATOM 575 N N . LEU A 1 72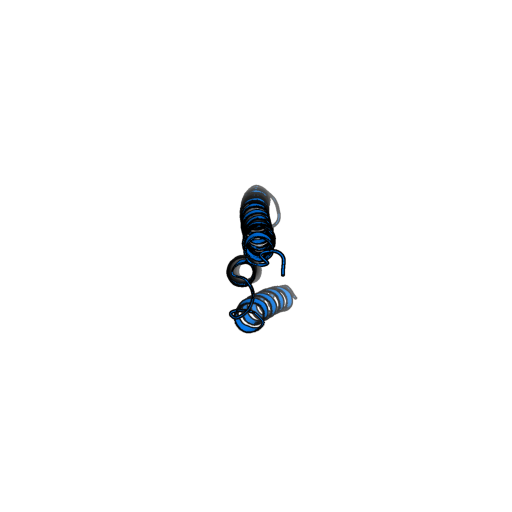 ? -5.522 3.480 5.014 1.00 75.19 72 LEU A N 1
ATOM 576 C CA . LEU A 1 72 ? -5.610 2.461 6.050 1.00 75.19 72 LEU A CA 1
ATOM 577 C C . LEU A 1 72 ? -5.828 3.104 7.420 1.00 75.19 72 LEU A C 1
ATOM 579 O O . LEU A 1 72 ? -6.719 2.679 8.146 1.00 75.19 72 LEU A O 1
ATOM 583 N N . ALA A 1 73 ? -5.101 4.177 7.740 1.00 79.00 73 ALA A N 1
ATOM 584 C CA . ALA A 1 73 ? -5.299 4.958 8.956 1.00 79.00 73 ALA A CA 1
ATOM 585 C C . ALA A 1 73 ? -6.714 5.554 9.016 1.00 79.00 73 ALA A C 1
ATOM 587 O O . ALA A 1 73 ? -7.393 5.431 10.034 1.00 79.00 73 ALA A O 1
ATOM 588 N N . ALA A 1 74 ? -7.211 6.135 7.922 1.00 80.81 74 ALA A N 1
ATOM 589 C CA . ALA A 1 74 ? -8.566 6.671 7.850 1.00 80.81 74 ALA A CA 1
ATOM 590 C C . ALA A 1 74 ? -9.631 5.577 8.033 1.00 80.81 74 ALA A C 1
ATOM 592 O O . ALA A 1 74 ? -10.617 5.797 8.744 1.00 80.81 74 ALA A O 1
ATOM 593 N N . ALA A 1 75 ? -9.426 4.398 7.440 1.00 75.00 75 ALA A N 1
ATOM 594 C CA . ALA A 1 75 ? -10.287 3.232 7.608 1.00 75.00 75 ALA A CA 1
ATOM 595 C C . ALA A 1 75 ? -10.268 2.726 9.058 1.00 75.00 75 ALA A C 1
ATOM 597 O O . ALA A 1 75 ? -11.328 2.530 9.648 1.00 75.00 75 ALA A O 1
ATOM 598 N N . PHE A 1 76 ? -9.087 2.619 9.670 1.00 73.19 76 PHE A N 1
ATOM 599 C CA . PHE A 1 76 ? -8.917 2.203 11.064 1.00 73.19 76 PHE A CA 1
ATOM 600 C C . PHE A 1 76 ? -9.612 3.168 12.030 1.00 73.19 76 PHE A C 1
ATOM 602 O O . PHE A 1 76 ? -10.336 2.752 12.933 1.00 73.19 76 PHE A O 1
ATOM 609 N N . VAL A 1 77 ? -9.460 4.476 11.805 1.00 77.56 77 VAL A N 1
ATOM 610 C CA . VAL A 1 77 ? -10.132 5.526 12.583 1.00 77.56 77 VAL A CA 1
ATOM 611 C C . VAL A 1 77 ? -11.647 5.478 12.385 1.00 77.56 77 VAL A C 1
ATOM 613 O O . VAL A 1 77 ? -12.396 5.712 13.337 1.00 77.56 77 VAL A O 1
ATOM 616 N N . ARG A 1 78 ? -12.131 5.194 11.169 1.00 75.00 78 ARG A N 1
ATOM 617 C CA . ARG A 1 78 ? -13.564 5.006 10.898 1.00 75.00 78 ARG A CA 1
ATOM 618 C C . ARG A 1 78 ? -14.119 3.822 11.678 1.00 75.00 78 ARG A C 1
ATOM 620 O O . ARG A 1 78 ? -15.092 4.013 12.400 1.00 75.00 78 ARG A O 1
ATOM 627 N N . GLU A 1 79 ? -13.476 2.663 11.606 1.00 70.38 79 GLU A N 1
ATOM 628 C CA . GLU A 1 79 ? -13.926 1.457 12.306 1.00 70.38 79 GLU A CA 1
ATOM 629 C C . GLU A 1 79 ? -13.856 1.633 13.831 1.00 70.38 79 GLU A C 1
ATOM 631 O O . GLU A 1 79 ? -14.798 1.290 14.542 1.00 70.38 79 GLU A O 1
ATOM 636 N N . TYR A 1 80 ? -12.786 2.246 14.352 1.00 68.06 80 TYR A N 1
ATOM 637 C CA . TYR A 1 80 ? -12.647 2.530 15.782 1.00 68.06 80 TYR A CA 1
ATOM 638 C C . TYR A 1 80 ? -13.729 3.498 16.277 1.00 68.06 80 TYR A C 1
ATOM 640 O O . TYR A 1 80 ? -14.327 3.291 17.336 1.00 68.06 80 TYR A O 1
ATOM 648 N N . ARG A 1 81 ? -14.045 4.541 15.494 1.00 68.06 81 ARG A N 1
ATOM 649 C CA . ARG A 1 81 ? -15.170 5.441 15.791 1.00 68.06 81 ARG A CA 1
ATOM 650 C C . ARG A 1 81 ? -16.513 4.726 15.705 1.00 68.06 81 ARG A C 1
ATOM 652 O O . ARG A 1 81 ? -17.399 5.039 16.494 1.00 68.06 81 ARG A O 1
ATOM 659 N N . GLN A 1 82 ? -16.667 3.782 14.787 1.00 69.19 82 GLN A N 1
ATOM 660 C CA . GLN A 1 82 ? -17.893 3.011 14.623 1.00 69.19 82 GLN A CA 1
ATOM 661 C C . GLN A 1 82 ? -18.115 2.066 15.813 1.00 69.19 82 GLN A C 1
ATOM 663 O O . GLN A 1 82 ? -19.159 2.159 16.453 1.00 69.19 82 GLN A O 1
ATOM 668 N N . LYS A 1 83 ? -17.087 1.313 16.235 1.00 67.75 83 LYS A N 1
ATOM 669 C CA . LYS A 1 83 ? -17.124 0.513 17.474 1.00 67.75 83 LYS A CA 1
ATOM 670 C C . LYS A 1 83 ? -17.386 1.369 18.717 1.00 67.75 83 LYS A C 1
ATOM 672 O O . LYS A 1 83 ? -18.154 0.971 19.587 1.00 67.75 83 LYS A O 1
ATOM 677 N N . ARG A 1 84 ? -16.805 2.574 18.807 1.00 64.00 84 ARG A N 1
ATOM 678 C CA . ARG A 1 84 ? -17.116 3.525 19.893 1.00 64.00 84 ARG A CA 1
ATOM 679 C C . ARG A 1 84 ? -18.569 3.994 19.865 1.00 64.00 84 ARG A C 1
ATOM 681 O O . ARG A 1 84 ? -19.181 4.071 20.922 1.00 64.00 84 ARG A O 1
ATOM 688 N N . ARG A 1 85 ? -19.123 4.314 18.694 1.00 62.78 85 ARG A N 1
ATOM 689 C CA . ARG A 1 85 ? -20.530 4.727 18.556 1.00 62.78 85 ARG A CA 1
ATOM 690 C C . ARG A 1 85 ? -21.484 3.606 18.949 1.00 62.78 85 ARG A C 1
ATOM 692 O O . ARG A 1 85 ? -22.448 3.874 19.653 1.00 62.78 85 ARG A O 1
ATOM 699 N N . GLU A 1 86 ? -21.187 2.370 18.567 1.00 65.69 86 GLU A N 1
ATOM 700 C CA . GLU A 1 86 ? -21.957 1.192 18.979 1.00 65.69 86 GLU A CA 1
ATOM 701 C C . GLU A 1 86 ? -21.856 0.947 20.492 1.00 65.69 86 GLU A C 1
ATOM 703 O O . GLU A 1 86 ? -22.867 0.688 21.140 1.00 65.69 86 GLU A O 1
ATOM 708 N N . ALA A 1 87 ? -20.674 1.129 21.088 1.00 62.72 87 ALA A N 1
ATOM 709 C CA . ALA A 1 87 ? -20.482 1.016 22.534 1.00 62.72 87 ALA A CA 1
ATOM 710 C C . ALA A 1 87 ? -21.166 2.138 23.341 1.00 62.72 87 ALA A C 1
ATOM 712 O O . ALA A 1 87 ? -21.580 1.903 24.473 1.00 62.72 87 ALA A O 1
ATOM 713 N N . VAL A 1 88 ? -21.285 3.350 22.791 1.00 63.38 88 VAL A N 1
ATOM 714 C CA . VAL A 1 88 ? -22.002 4.473 23.424 1.00 63.38 88 VAL A CA 1
ATOM 715 C C . VAL A 1 88 ? -23.517 4.277 23.307 1.00 63.38 88 VAL A C 1
ATOM 717 O O . VAL A 1 88 ? -24.213 4.312 24.316 1.00 63.38 88 VAL A O 1
ATOM 720 N N . ASN A 1 89 ? -24.017 3.955 22.113 1.00 60.56 89 ASN A N 1
ATOM 721 C CA . ASN A 1 89 ? -25.449 3.764 21.854 1.00 60.56 89 ASN A CA 1
ATOM 722 C C . ASN A 1 89 ? -26.000 2.472 22.510 1.00 60.56 89 ASN A C 1
ATOM 724 O O . ASN A 1 89 ? -27.161 2.395 22.901 1.00 60.56 89 ASN A O 1
ATOM 728 N N . GLY A 1 90 ? -25.153 1.454 22.707 1.00 57.19 90 GLY A N 1
ATOM 729 C CA . GLY A 1 90 ? -25.489 0.248 23.470 1.00 57.19 90 GLY A CA 1
ATOM 730 C C . GLY A 1 90 ? -25.602 0.471 24.984 1.00 57.19 90 GLY A C 1
ATOM 731 O O . GLY A 1 90 ? -26.337 -0.258 25.647 1.00 57.19 90 GLY A O 1
ATOM 732 N N . LYS A 1 91 ? -24.925 1.489 25.538 1.00 54.34 91 LYS A N 1
ATOM 733 C CA . LYS A 1 91 ? -25.059 1.870 26.956 1.00 54.34 91 LYS A CA 1
ATOM 734 C C . LYS A 1 91 ? -26.312 2.702 27.230 1.00 54.34 91 LYS A C 1
ATOM 736 O O . LYS A 1 91 ? -26.860 2.598 28.318 1.00 54.34 91 LYS A O 1
ATOM 741 N N . GLU A 1 92 ? -26.807 3.441 26.241 1.00 53.69 92 GLU A N 1
ATOM 742 C CA . GLU A 1 92 ? -28.055 4.217 26.339 1.00 53.69 92 GLU A CA 1
ATOM 743 C C . GLU A 1 92 ? -29.316 3.326 26.383 1.00 53.69 92 GLU A C 1
ATOM 745 O O . GLU A 1 92 ? -30.370 3.750 26.844 1.00 53.69 92 GLU A O 1
ATOM 750 N N . LYS A 1 93 ? -29.203 2.055 25.963 1.00 50.19 93 LYS A N 1
ATOM 751 C CA . LYS A 1 93 ? -30.288 1.054 25.993 1.00 50.19 93 LYS A CA 1
ATOM 752 C C . LYS A 1 93 ? -30.350 0.176 27.249 1.00 50.19 93 LYS A C 1
ATOM 754 O O . LYS A 1 93 ? -31.162 -0.748 27.278 1.00 50.19 93 LYS A O 1
ATOM 759 N N . LYS A 1 94 ? -29.551 0.436 28.288 1.00 49.97 94 LYS A N 1
ATOM 760 C CA . LYS A 1 94 ? -29.851 -0.075 29.636 1.00 49.97 94 LYS A CA 1
ATOM 761 C C . LYS A 1 94 ? -30.519 1.050 30.432 1.00 49.97 94 LYS A C 1
ATOM 763 O O . LYS A 1 94 ? -29.812 1.782 31.120 1.00 49.97 94 LYS A O 1
ATOM 768 N N . PRO A 1 95 ? -31.850 1.227 30.320 1.00 48.88 95 PRO A N 1
ATOM 769 C CA . PRO A 1 95 ? -32.561 1.972 31.333 1.00 48.88 95 PRO A CA 1
ATOM 770 C C . PRO A 1 95 ? -32.420 1.195 32.640 1.00 48.88 95 PRO A C 1
ATOM 772 O O . PRO A 1 95 ? -32.609 -0.023 32.681 1.00 48.88 95 PRO A O 1
ATOM 775 N N . ASP A 1 96 ? -32.010 1.938 33.656 1.00 56.78 96 ASP A N 1
ATOM 776 C CA . ASP A 1 96 ? -32.175 1.666 35.076 1.00 56.78 96 ASP A CA 1
ATOM 777 C C . ASP A 1 96 ? -33.368 0.725 35.339 1.00 56.78 96 ASP A C 1
ATOM 779 O O . ASP A 1 96 ? -34.520 1.075 35.056 1.00 56.78 96 ASP A O 1
ATOM 783 N N . LYS A 1 97 ? -33.094 -0.499 35.801 1.00 44.69 97 LYS A N 1
ATOM 784 C CA . LYS A 1 97 ? -34.085 -1.336 36.476 1.00 44.69 97 LYS A CA 1
ATOM 785 C C . LYS A 1 97 ? -33.419 -2.358 37.382 1.00 44.69 97 LYS A C 1
ATOM 787 O O . LYS A 1 97 ? -32.455 -3.010 36.918 1.00 44.69 97 LYS A O 1
#

Foldseek 3Di:
DLLVVLVVLLVQLVCLVVVPPPPAPLSPLVSVLSNVVSVVSVVCVVCVVVPCCDPPNVVVVVVSVVVSVVVSVVRVVVVVVVVVVCVVVVVVPPDDD

Sequence (97 aa):
MQYFYAFLWFAVGLILLFSMTKESKIFYFAGGFFLFLGAWWLADALMPEMKLFEGGWGIALRCITGGALLILAAAFVREYRQKRREAVNGKEKKPDK

pLDDT: mean 71.76, std 10.64, range [44.69, 85.62]

Secondary structure (DSSP, 8-state):
-HHHHHHHHHHHHHHHHHH-TTT-THHHHHHHHHHHHHHHHHHHHH-GGG-TTSSHHHHHHHHHHHHHHHHHHHHHHHHHHHHHHHHHHHHHT----

Radius of gyration: 18.91 Å; chains: 1; bounding box: 50×24×52 Å